Protein AF-A0A8S3S350-F1 (afdb_monomer_lite)

Sequence (158 aa):
MATNDGIGTQKEIDDFLSKVDEIENLVKTMKYGKGQDVSTAMQKADKMIDDISKKKAANELKDEDGLPQTKTGFNKTVINKNENVSSDITPGENHGKDPPVNQEAFMAILEADAKERAEQRKIREKEANILKEQGNEYFRQENYHLALTCYSKVYTLC

Organism: Mytilus edulis (NCBI:txid6550)

InterPro domains:
  IPR011990 Tetratricopeptide-like helical domain superfamily [G3DSA:1.25.40.10] (111-158)
  IPR011990 Tetratricopeptide-like helical domain superfamily [SSF48452] (123-155)
  IPR043195 Tetratricopeptide repeat protein 12 [PTHR46540] (9-153)

Structure (mmCIF, N/CA/C/O backbone):
data_AF-A0A8S3S350-F1
#
_entry.id   AF-A0A8S3S350-F1
#
loop_
_atom_site.group_PDB
_atom_site.id
_atom_site.type_symbol
_atom_site.label_atom_id
_atom_site.label_alt_id
_atom_site.label_comp_id
_atom_site.label_asym_id
_atom_site.label_entity_id
_atom_site.label_seq_id
_atom_site.pdbx_PDB_ins_code
_atom_site.Cartn_x
_atom_site.Cartn_y
_atom_site.Cartn_z
_atom_site.occupancy
_atom_site.B_iso_or_equiv
_atom_site.auth_seq_id
_atom_site.auth_comp_id
_atom_site.auth_asym_id
_atom_site.auth_atom_id
_atom_site.pdbx_PDB_model_num
ATOM 1 N N . MET A 1 1 ? -9.361 -34.142 7.607 1.00 37.47 1 MET A N 1
ATOM 2 C CA . MET A 1 1 ? -9.133 -33.577 8.954 1.00 37.47 1 MET A CA 1
ATOM 3 C C . MET A 1 1 ? -9.372 -32.085 8.837 1.00 37.47 1 MET A C 1
ATOM 5 O O . MET A 1 1 ? -8.613 -31.439 8.133 1.00 37.47 1 MET A O 1
ATOM 9 N N . ALA A 1 2 ? -10.491 -31.584 9.357 1.00 38.91 2 ALA A N 1
ATOM 10 C CA . ALA A 1 2 ? -10.878 -30.184 9.195 1.00 38.91 2 ALA A CA 1
ATOM 11 C C . ALA A 1 2 ? -10.109 -29.311 10.199 1.00 38.91 2 ALA A C 1
ATOM 13 O O . ALA A 1 2 ? -10.237 -29.520 11.404 1.00 38.91 2 ALA A O 1
ATOM 14 N N . THR A 1 3 ? -9.307 -28.369 9.705 1.00 47.22 3 THR A N 1
ATOM 15 C CA . THR A 1 3 ? -8.772 -27.256 10.494 1.00 47.22 3 THR A CA 1
ATOM 16 C C . THR A 1 3 ? -9.862 -26.193 10.575 1.00 47.22 3 THR A C 1
ATOM 18 O O . THR A 1 3 ? -10.320 -25.665 9.565 1.00 47.22 3 THR A O 1
ATOM 21 N N . ASN A 1 4 ? -10.365 -25.966 11.785 1.00 51.03 4 ASN A N 1
ATOM 22 C CA . ASN A 1 4 ? -11.415 -24.995 12.059 1.00 51.03 4 ASN A CA 1
ATOM 23 C C . ASN A 1 4 ? -10.755 -23.617 12.231 1.00 51.03 4 ASN A C 1
ATOM 25 O O . ASN A 1 4 ? -10.570 -23.132 13.344 1.00 51.03 4 ASN A O 1
ATOM 29 N N . ASP A 1 5 ? -10.316 -23.039 11.115 1.00 54.19 5 ASP A N 1
ATOM 30 C CA . ASP A 1 5 ? -9.701 -21.715 11.055 1.00 54.19 5 ASP A CA 1
ATOM 31 C C . ASP A 1 5 ? -10.789 -20.638 11.215 1.00 54.19 5 ASP A C 1
ATOM 33 O O . ASP A 1 5 ? -11.456 -20.266 10.251 1.00 54.19 5 ASP A O 1
ATOM 37 N N . GLY A 1 6 ? -10.997 -20.144 12.442 1.00 59.03 6 GLY A N 1
ATOM 38 C CA . GLY A 1 6 ? -11.715 -18.877 12.664 1.00 59.03 6 GLY A CA 1
ATOM 39 C C . GLY A 1 6 ? -12.712 -18.805 13.824 1.00 59.03 6 GLY A C 1
ATOM 40 O O . GLY A 1 6 ? -13.233 -17.723 14.081 1.00 59.03 6 GLY A O 1
ATOM 41 N N . ILE A 1 7 ? -12.979 -19.895 14.546 1.00 61.19 7 ILE A N 1
ATOM 42 C CA . ILE A 1 7 ? -13.833 -19.877 15.747 1.00 61.19 7 ILE A CA 1
ATOM 43 C C . ILE A 1 7 ? -12.938 -20.226 16.938 1.00 61.19 7 ILE A C 1
ATOM 45 O O . ILE A 1 7 ? -12.418 -21.339 17.000 1.00 61.19 7 ILE A O 1
ATOM 49 N N . GLY A 1 8 ? -12.715 -19.260 17.839 1.00 64.69 8 GLY A N 1
ATOM 50 C CA . GLY A 1 8 ? -11.954 -19.466 19.079 1.00 64.69 8 GLY A CA 1
ATOM 51 C C . GLY A 1 8 ? -12.481 -20.665 19.873 1.00 64.69 8 GLY A C 1
ATOM 52 O O . GLY A 1 8 ? -13.621 -21.096 19.681 1.00 64.69 8 GLY A O 1
ATOM 53 N N . THR A 1 9 ? -11.656 -21.250 20.742 1.00 85.75 9 THR A N 1
ATOM 54 C CA . THR A 1 9 ? -12.074 -22.444 21.498 1.00 85.75 9 THR A CA 1
ATOM 55 C C . THR A 1 9 ? -13.337 -22.148 22.325 1.00 85.75 9 THR A C 1
ATOM 57 O O . THR A 1 9 ? -13.545 -21.015 22.750 1.00 85.75 9 THR A O 1
ATOM 60 N N . GLN A 1 10 ? -14.199 -23.144 22.589 1.00 86.38 10 GLN A N 1
ATOM 61 C CA . GLN A 1 10 ? -15.439 -22.921 23.365 1.00 86.38 10 GLN A CA 1
ATOM 62 C C . GLN A 1 10 ? -15.161 -22.199 24.693 1.00 86.38 10 GLN A C 1
ATOM 64 O O . GLN A 1 10 ? -15.877 -21.282 25.073 1.00 86.38 10 GLN A O 1
ATOM 69 N N . LYS A 1 11 ? -14.049 -22.554 25.341 1.00 87.19 11 LYS A N 1
ATOM 70 C CA . LYS A 1 11 ? -13.576 -21.905 26.561 1.00 87.19 11 LYS A CA 1
ATOM 71 C C . LYS A 1 11 ? -13.223 -20.427 26.354 1.00 87.19 11 LYS A C 1
ATOM 73 O O . LYS A 1 11 ? -13.556 -19.609 27.199 1.00 87.19 11 LYS A O 1
ATOM 78 N N . GLU A 1 12 ? -12.561 -20.073 25.254 1.00 89.12 12 GLU A N 1
ATOM 79 C CA . GLU A 1 12 ? -12.258 -18.670 24.928 1.00 89.12 12 GLU A CA 1
ATOM 80 C C . GLU A 1 12 ? -13.527 -17.853 24.690 1.00 89.12 12 GLU A C 1
ATOM 82 O O . GLU A 1 12 ? -13.593 -16.692 25.095 1.00 89.12 12 GLU A O 1
ATOM 87 N N . ILE A 1 13 ? -14.530 -18.457 24.051 1.00 91.19 13 ILE A N 1
ATOM 88 C CA . ILE A 1 13 ? -15.832 -17.828 23.823 1.00 91.19 13 ILE A CA 1
ATOM 89 C C . ILE A 1 13 ? -16.545 -17.606 25.161 1.00 91.19 13 ILE A C 1
ATOM 91 O O . ILE A 1 13 ? -16.998 -16.494 25.425 1.00 91.19 13 ILE A O 1
ATOM 95 N N . ASP A 1 14 ? -16.588 -18.614 26.032 1.00 91.56 14 ASP A N 1
ATOM 96 C CA . ASP A 1 14 ? -17.219 -18.512 27.354 1.00 91.56 14 ASP A CA 1
ATOM 97 C C . ASP A 1 14 ? -16.509 -17.470 28.243 1.00 91.56 14 ASP A C 1
ATOM 99 O O . ASP A 1 14 ? -17.155 -16.648 28.904 1.00 91.56 14 ASP A O 1
ATOM 103 N N . ASP A 1 15 ? -15.172 -17.436 28.203 1.00 92.19 15 ASP A N 1
ATOM 104 C CA . ASP A 1 15 ? -14.349 -16.436 28.893 1.00 92.19 15 ASP A CA 1
ATOM 105 C C . ASP A 1 15 ? -14.582 -15.020 28.338 1.00 92.19 15 ASP A C 1
ATOM 107 O O . ASP A 1 15 ? -14.507 -14.035 29.079 1.00 92.19 15 ASP A O 1
ATOM 111 N N . PHE A 1 16 ? -14.824 -14.884 27.031 1.00 92.94 16 PHE A N 1
ATOM 112 C CA . PHE A 1 16 ? -15.156 -13.607 26.401 1.00 92.94 16 PHE A CA 1
ATOM 113 C C . PHE A 1 16 ? -16.547 -13.125 26.819 1.00 92.94 16 PHE A C 1
ATOM 115 O O . PHE A 1 16 ? -16.680 -11.987 27.269 1.00 92.94 16 PHE A O 1
ATOM 122 N N . LEU A 1 17 ? -17.562 -13.986 26.729 1.00 94.31 17 LEU A N 1
ATOM 123 C CA . LEU A 1 17 ? -18.938 -13.653 27.104 1.00 94.31 17 LEU A CA 1
ATOM 124 C C . LEU A 1 17 ? -19.037 -13.259 28.581 1.00 94.31 17 LEU A C 1
ATOM 126 O O . LEU A 1 17 ? -19.627 -12.230 28.900 1.00 94.31 17 LEU A O 1
ATOM 130 N N . SER A 1 18 ? -18.338 -13.976 29.465 1.00 94.38 18 SER A N 1
ATOM 131 C CA . SER A 1 18 ? -18.286 -13.636 30.894 1.00 94.38 18 SER A CA 1
ATOM 132 C C . SER A 1 18 ? -17.719 -12.228 31.150 1.00 94.38 18 SER A C 1
ATOM 134 O O . SER A 1 18 ? -18.192 -11.517 32.036 1.00 94.38 18 SER A O 1
ATOM 136 N N . LYS A 1 19 ? -16.728 -11.784 30.361 1.00 93.25 19 LYS A N 1
ATOM 137 C CA . LYS A 1 19 ? -16.174 -10.418 30.455 1.00 93.25 19 LYS A CA 1
ATOM 138 C C . LYS A 1 19 ? -17.146 -9.365 29.928 1.00 93.25 19 LYS A C 1
ATOM 140 O O . LYS A 1 19 ? -17.201 -8.267 30.478 1.00 93.25 19 LYS A O 1
ATOM 145 N N . VAL A 1 20 ? -17.891 -9.677 28.867 1.00 95.62 20 VAL A N 1
ATOM 146 C CA . VAL A 1 20 ? -18.921 -8.780 28.321 1.00 95.62 20 VAL A CA 1
ATOM 147 C C . VAL A 1 20 ? -20.017 -8.544 29.359 1.00 95.62 20 VAL A C 1
ATOM 149 O O . VAL A 1 20 ? -20.345 -7.388 29.629 1.00 95.62 20 VAL A O 1
ATOM 152 N N . ASP A 1 21 ? -20.500 -9.606 30.006 1.00 96.19 21 ASP A N 1
ATOM 153 C CA . ASP A 1 21 ? -21.502 -9.517 31.073 1.00 96.19 21 ASP A CA 1
ATOM 154 C C . ASP A 1 21 ? -20.984 -8.707 32.271 1.00 96.19 21 ASP A C 1
ATOM 156 O O . ASP A 1 21 ? -21.705 -7.899 32.865 1.00 96.19 21 ASP A O 1
ATOM 160 N N . GLU A 1 22 ? -19.706 -8.875 32.626 1.00 94.44 22 GLU A N 1
ATOM 161 C CA . GLU A 1 22 ? -19.073 -8.105 33.697 1.00 94.44 22 GLU A CA 1
ATOM 162 C C . GLU A 1 22 ? -19.037 -6.598 33.383 1.00 94.44 22 GLU A C 1
ATOM 164 O O . GLU A 1 22 ? -19.381 -5.783 34.246 1.00 94.44 22 GLU A O 1
ATOM 169 N N . ILE A 1 23 ? -18.679 -6.220 32.150 1.00 95.44 23 ILE A N 1
ATOM 170 C CA . ILE A 1 23 ? -18.671 -4.820 31.694 1.00 95.44 23 ILE A CA 1
ATOM 171 C C . ILE A 1 23 ? -20.094 -4.261 31.638 1.00 95.44 23 ILE A C 1
ATOM 173 O O . ILE A 1 23 ? -20.327 -3.130 32.067 1.00 95.44 23 ILE A O 1
ATOM 177 N N . GLU A 1 24 ? -21.062 -5.035 31.146 1.00 95.31 24 GLU A N 1
ATOM 178 C CA . GLU A 1 24 ? -22.455 -4.599 31.082 1.00 95.31 24 GLU A CA 1
ATOM 179 C C . GLU A 1 24 ? -22.996 -4.281 32.485 1.00 95.31 24 GLU A C 1
ATOM 181 O O . GLU A 1 24 ? -23.589 -3.220 32.708 1.00 95.31 24 GLU A O 1
ATOM 186 N N . ASN A 1 25 ? -22.737 -5.161 33.455 1.00 94.56 25 ASN A N 1
ATOM 187 C CA . ASN A 1 25 ? -23.121 -4.953 34.849 1.00 94.56 25 ASN A CA 1
ATOM 188 C C . ASN A 1 25 ? -22.426 -3.733 35.464 1.00 94.56 25 ASN A C 1
ATOM 190 O O . ASN A 1 25 ? -23.053 -2.974 36.210 1.00 94.56 25 ASN A O 1
ATOM 194 N N . LEU A 1 26 ? -21.159 -3.494 35.120 1.00 94.38 26 LEU A N 1
ATOM 195 C CA . LEU A 1 26 ? -20.418 -2.317 35.562 1.00 94.38 26 LEU A CA 1
ATOM 196 C C . LEU A 1 26 ? -21.045 -1.019 35.035 1.00 94.38 26 LEU A C 1
ATOM 198 O O . LEU A 1 26 ? -21.339 -0.112 35.814 1.00 94.38 26 LEU A O 1
ATOM 202 N N . VAL A 1 27 ? -21.338 -0.958 33.734 1.00 94.88 27 VAL A N 1
ATOM 203 C CA . VAL A 1 27 ? -21.960 0.209 33.087 1.00 94.88 27 VAL A CA 1
ATOM 204 C C . VAL A 1 27 ? -23.371 0.453 33.624 1.00 94.88 27 VAL A C 1
ATOM 206 O O . VAL A 1 27 ? -23.738 1.598 33.900 1.00 94.88 27 VAL A O 1
ATOM 209 N N . LYS A 1 28 ? -24.162 -0.606 33.840 1.00 95.00 28 LYS A N 1
ATOM 210 C CA . LYS A 1 28 ? -25.479 -0.501 34.489 1.00 95.00 28 LYS A CA 1
ATOM 211 C C . LYS A 1 28 ? -25.358 0.060 35.905 1.00 95.00 28 LYS A C 1
ATOM 213 O O . LYS A 1 28 ? -26.119 0.958 36.259 1.00 95.00 28 LYS A O 1
ATOM 218 N N . THR A 1 29 ? -24.387 -0.408 36.687 1.00 93.62 29 THR A N 1
ATOM 219 C CA . THR A 1 29 ? -24.151 0.073 38.058 1.00 93.62 29 THR A CA 1
ATOM 220 C C . THR A 1 29 ? -23.721 1.540 38.067 1.00 93.62 29 THR A C 1
ATOM 222 O O . THR A 1 29 ? -24.217 2.314 38.877 1.00 93.62 29 THR A O 1
ATOM 225 N N . MET A 1 30 ? -22.883 1.970 37.121 1.00 90.31 30 MET A N 1
ATOM 226 C CA . MET A 1 30 ? -22.498 3.381 36.982 1.00 90.31 30 MET A CA 1
ATOM 227 C C . MET A 1 30 ? -23.665 4.281 36.555 1.00 90.31 30 MET A C 1
ATOM 229 O O . MET A 1 30 ? -23.759 5.418 37.008 1.00 90.31 30 MET A O 1
ATOM 233 N N . LYS A 1 31 ? -24.557 3.788 35.688 1.00 93.25 31 LYS A N 1
ATOM 234 C CA . LYS A 1 31 ? -25.691 4.562 35.159 1.00 93.25 31 LYS A CA 1
ATOM 235 C C . LYS A 1 31 ? -26.877 4.643 36.124 1.00 93.25 31 LYS A C 1
ATOM 237 O O . LYS A 1 31 ? -27.548 5.670 36.169 1.00 93.25 31 LYS A O 1
ATOM 242 N N . TYR A 1 32 ? -27.167 3.558 36.840 1.00 92.69 32 TYR A N 1
ATOM 243 C CA . TYR A 1 32 ? -28.387 3.411 37.644 1.00 92.69 32 TYR A CA 1
ATOM 244 C C . TYR A 1 32 ? -28.131 3.248 39.151 1.00 92.69 32 TYR A C 1
ATOM 246 O O . TYR A 1 32 ? -29.079 3.325 39.935 1.00 92.69 32 TYR A O 1
ATOM 254 N N . GLY A 1 33 ? -26.884 3.013 39.568 1.00 86.56 33 GLY A N 1
ATOM 255 C CA . GLY A 1 33 ? -26.503 2.868 40.972 1.00 86.56 33 GLY A CA 1
ATOM 256 C C . GLY A 1 33 ? -26.569 4.183 41.748 1.00 86.56 33 GLY A C 1
ATOM 257 O O . GLY A 1 33 ? -26.727 5.266 41.182 1.00 86.56 33 GLY A O 1
ATOM 258 N N . LYS A 1 34 ? -26.450 4.101 43.078 1.00 87.38 34 LYS A N 1
ATOM 259 C CA . LYS A 1 34 ? -26.497 5.272 43.965 1.00 87.38 34 LYS A CA 1
ATOM 260 C C . LYS A 1 34 ? -25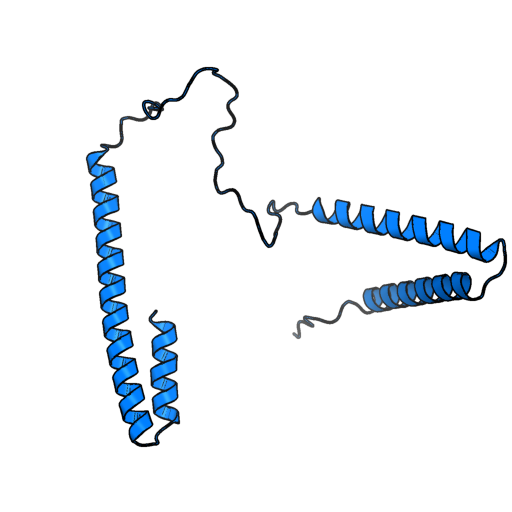.290 5.305 44.896 1.00 87.38 34 LYS A C 1
ATOM 262 O O . LYS A 1 34 ? -24.931 4.301 45.498 1.00 87.38 34 LYS A O 1
ATOM 267 N N . GLY A 1 35 ? -24.701 6.490 45.051 1.00 85.31 35 GLY A N 1
ATOM 268 C CA . GLY A 1 35 ? -23.670 6.760 46.054 1.00 85.31 35 GLY A CA 1
ATOM 269 C C . GLY A 1 35 ? -22.438 5.857 45.928 1.00 85.31 35 GLY A C 1
ATOM 270 O O . GLY A 1 35 ? -21.683 5.949 44.961 1.00 85.31 35 GLY A O 1
ATOM 271 N N . GLN A 1 36 ? -22.222 5.009 46.934 1.00 87.38 36 GLN A N 1
ATOM 272 C CA . GLN A 1 36 ? -21.008 4.206 47.097 1.00 87.38 36 GLN A CA 1
ATOM 273 C C . GLN A 1 36 ? -20.841 3.120 46.019 1.00 87.38 36 GLN A C 1
ATOM 275 O O . GLN A 1 36 ? -19.713 2.836 45.612 1.00 87.38 36 GLN A O 1
ATOM 280 N N . ASP A 1 37 ? -21.940 2.582 45.486 1.00 87.62 37 ASP A N 1
ATOM 281 C CA . ASP A 1 37 ? -21.905 1.558 44.431 1.00 87.62 37 ASP A CA 1
ATOM 282 C C . ASP A 1 37 ? -21.352 2.116 43.110 1.00 87.62 37 ASP A C 1
ATOM 284 O O . ASP A 1 37 ? -20.632 1.438 42.384 1.00 87.62 37 ASP A O 1
ATOM 288 N N . VAL A 1 38 ? -21.612 3.396 42.823 1.00 90.44 38 VAL A N 1
ATOM 289 C CA . VAL A 1 38 ? -21.081 4.076 41.629 1.00 90.44 38 VAL A CA 1
ATOM 290 C C . VAL A 1 38 ? -19.583 4.341 41.779 1.00 90.44 38 VAL A C 1
ATOM 292 O O . VAL A 1 38 ? -18.822 4.132 40.838 1.00 90.44 38 VAL A O 1
ATOM 295 N N . SER A 1 39 ? -19.145 4.758 42.971 1.00 90.62 39 SER A N 1
ATOM 296 C CA . SER A 1 39 ? -17.726 5.010 43.262 1.00 90.62 39 SER A CA 1
ATOM 297 C C . SER A 1 39 ? -16.893 3.727 43.184 1.00 90.62 39 SER A C 1
ATOM 299 O O . SER A 1 39 ? -15.830 3.699 42.565 1.00 90.62 39 SER A O 1
ATOM 301 N N . THR A 1 40 ? -17.405 2.628 43.740 1.00 91.38 40 THR A N 1
ATOM 302 C CA . THR A 1 40 ? -16.746 1.316 43.650 1.00 91.38 40 THR A CA 1
ATOM 303 C C . THR A 1 40 ? -16.735 0.776 42.218 1.00 91.38 40 THR A C 1
ATOM 305 O O . THR A 1 40 ? -15.716 0.234 41.787 1.00 91.38 40 THR A O 1
ATOM 308 N N . ALA A 1 41 ? -17.809 0.986 41.447 1.00 92.12 41 ALA A N 1
ATOM 309 C CA . ALA A 1 41 ? -17.845 0.662 40.022 1.00 92.12 41 ALA A CA 1
ATOM 310 C C . ALA A 1 41 ? -16.822 1.478 39.207 1.00 92.12 41 ALA A C 1
ATOM 312 O O . ALA A 1 41 ? -16.108 0.902 38.390 1.00 92.12 41 ALA A O 1
ATOM 313 N N . MET A 1 42 ? -16.674 2.782 39.470 1.00 92.44 42 MET A N 1
ATOM 314 C CA . MET A 1 42 ? -15.637 3.612 38.837 1.00 92.44 42 MET A CA 1
ATOM 315 C C . MET A 1 42 ? -14.229 3.090 39.134 1.00 92.44 42 MET A C 1
ATOM 317 O O . MET A 1 42 ? -13.464 2.832 38.212 1.00 92.44 42 MET A O 1
ATOM 321 N N . GLN A 1 43 ? -13.918 2.821 40.405 1.00 93.94 43 GLN A N 1
ATOM 322 C CA . GLN A 1 43 ? -12.609 2.276 40.783 1.00 93.94 43 GLN A CA 1
ATOM 323 C C . GLN A 1 43 ? -12.327 0.913 40.136 1.00 93.94 43 GLN A C 1
ATOM 325 O O . GLN A 1 43 ? -11.180 0.594 39.820 1.00 93.94 43 GLN A O 1
ATOM 330 N N . LYS A 1 44 ? -13.360 0.081 39.954 1.00 92.94 44 LYS A N 1
ATOM 331 C CA . LYS A 1 44 ? -13.230 -1.205 39.262 1.00 92.94 44 LYS A CA 1
ATOM 332 C C . LYS A 1 44 ? -12.989 -1.013 37.759 1.00 92.94 44 LYS A C 1
ATOM 334 O O . LYS A 1 44 ? -12.168 -1.736 37.200 1.00 92.94 44 LYS A O 1
ATOM 339 N N . ALA A 1 45 ? -13.643 -0.033 37.132 1.00 93.44 45 ALA A N 1
ATOM 340 C CA . ALA A 1 45 ? -13.423 0.318 35.730 1.00 93.44 45 ALA A CA 1
ATOM 341 C C . ALA A 1 45 ? -11.984 0.796 35.486 1.00 93.44 45 ALA A C 1
ATOM 343 O O . ALA A 1 45 ? -11.323 0.294 34.578 1.00 93.44 45 ALA A O 1
ATOM 344 N N . ASP A 1 46 ? -11.475 1.683 36.342 1.00 94.06 46 ASP A N 1
ATOM 345 C CA . ASP A 1 46 ? -10.108 2.206 36.233 1.00 94.06 46 ASP A CA 1
ATOM 346 C C . ASP A 1 46 ? -9.071 1.074 36.304 1.00 94.06 46 ASP A C 1
ATOM 348 O O . ASP A 1 46 ? -8.183 0.973 35.457 1.00 94.06 46 ASP A O 1
ATOM 352 N N . LYS A 1 47 ? -9.244 0.137 37.246 1.00 92.94 47 LYS A N 1
ATOM 353 C CA . LYS A 1 47 ? -8.382 -1.053 37.351 1.00 92.94 47 LYS A CA 1
ATOM 354 C C . LYS A 1 47 ? -8.424 -1.929 36.097 1.00 92.94 47 LYS A C 1
ATOM 356 O O . LYS A 1 47 ? -7.383 -2.413 35.661 1.00 92.94 47 LYS A O 1
ATOM 361 N N . MET A 1 48 ? -9.604 -2.132 35.506 1.00 91.88 48 MET A N 1
ATOM 362 C CA . MET A 1 48 ? -9.729 -2.908 34.267 1.00 91.88 48 MET A CA 1
ATOM 363 C C . MET A 1 48 ? -8.986 -2.251 33.100 1.00 91.88 48 MET A C 1
ATOM 365 O O . MET A 1 48 ? -8.329 -2.949 32.330 1.00 91.88 48 MET A O 1
ATOM 369 N N . ILE A 1 49 ? -9.054 -0.923 32.977 1.00 92.38 49 ILE A N 1
ATOM 370 C CA . ILE A 1 49 ? -8.342 -0.170 31.934 1.00 92.38 49 ILE A CA 1
ATOM 371 C C . ILE A 1 49 ? -6.824 -0.292 32.119 1.00 92.38 49 ILE A C 1
ATOM 373 O O . ILE A 1 49 ? -6.103 -0.541 31.146 1.00 92.38 49 ILE A O 1
ATOM 377 N N . ASP A 1 50 ? -6.341 -0.185 33.357 1.00 92.50 50 ASP A N 1
ATOM 378 C CA . ASP A 1 50 ? -4.924 -0.363 33.685 1.00 92.50 50 ASP A CA 1
ATOM 379 C C . ASP A 1 50 ? -4.429 -1.770 33.336 1.00 92.50 50 ASP A C 1
ATOM 381 O O . ASP A 1 50 ? -3.365 -1.933 32.732 1.00 92.50 50 ASP A O 1
ATOM 385 N N . ASP A 1 51 ? -5.202 -2.801 33.675 1.00 88.69 51 ASP A N 1
ATOM 386 C CA . ASP A 1 51 ? -4.842 -4.191 33.396 1.00 88.69 51 ASP A CA 1
ATOM 387 C C . ASP A 1 51 ? -4.843 -4.500 31.894 1.00 88.69 51 ASP A C 1
ATOM 389 O O . ASP A 1 51 ? -3.964 -5.221 31.414 1.00 88.69 51 ASP A O 1
ATOM 393 N N . ILE A 1 52 ? -5.787 -3.940 31.128 1.00 87.00 52 ILE A N 1
ATOM 394 C CA . ILE A 1 52 ? -5.804 -4.048 29.661 1.00 87.00 52 ILE A CA 1
ATOM 395 C C . ILE A 1 52 ? -4.573 -3.358 29.068 1.00 87.00 52 ILE A C 1
ATOM 397 O O . ILE A 1 52 ? -3.906 -3.932 28.206 1.00 87.00 52 ILE A O 1
ATOM 401 N N . SER A 1 53 ? -4.234 -2.165 29.558 1.00 84.94 53 SER A N 1
ATOM 402 C CA . SER A 1 53 ? -3.070 -1.403 29.093 1.00 84.94 53 SER A CA 1
ATOM 403 C C . SER A 1 53 ? -1.760 -2.150 29.367 1.00 84.94 53 SER A C 1
ATOM 405 O O . SER A 1 53 ? -0.921 -2.275 28.475 1.00 84.94 53 SER A O 1
ATOM 407 N N . LYS A 1 54 ? -1.615 -2.744 30.560 1.00 85.94 54 LYS A N 1
ATOM 408 C CA . LYS A 1 54 ? -0.461 -3.585 30.923 1.00 85.94 54 LYS A CA 1
ATOM 409 C C . LYS A 1 54 ? -0.392 -4.867 30.097 1.00 85.94 54 LYS A C 1
ATOM 411 O O . LYS A 1 54 ? 0.689 -5.234 29.647 1.00 85.94 54 LYS A O 1
ATOM 416 N N . LYS A 1 55 ? -1.522 -5.547 29.867 1.00 79.81 55 LYS A N 1
ATOM 417 C CA . LYS A 1 55 ? -1.574 -6.754 29.023 1.00 79.81 55 LYS A CA 1
ATOM 418 C C . LYS A 1 55 ? -1.227 -6.446 27.572 1.00 79.81 55 LYS A C 1
ATOM 420 O O . LYS A 1 55 ? -0.498 -7.223 26.971 1.00 79.81 55 LYS A O 1
ATOM 425 N N . LYS A 1 56 ? -1.692 -5.317 27.031 1.00 75.88 56 LYS A N 1
ATOM 426 C CA . LYS A 1 56 ? -1.339 -4.861 25.682 1.00 75.88 56 LYS A CA 1
ATOM 427 C C . LYS A 1 56 ? 0.167 -4.609 25.564 1.00 75.88 56 LYS A C 1
ATOM 429 O O . LYS A 1 56 ? 0.795 -5.189 24.688 1.00 75.88 56 LYS A O 1
ATOM 434 N N . ALA A 1 57 ? 0.749 -3.861 26.503 1.00 71.94 57 ALA A N 1
ATOM 435 C CA . ALA A 1 57 ? 2.191 -3.618 26.540 1.00 71.94 57 ALA A CA 1
ATOM 436 C C . ALA A 1 57 ? 3.008 -4.917 26.696 1.00 71.94 57 ALA A C 1
ATOM 438 O O . ALA A 1 57 ? 4.037 -5.085 26.056 1.00 71.94 57 ALA A O 1
ATOM 439 N N . ALA 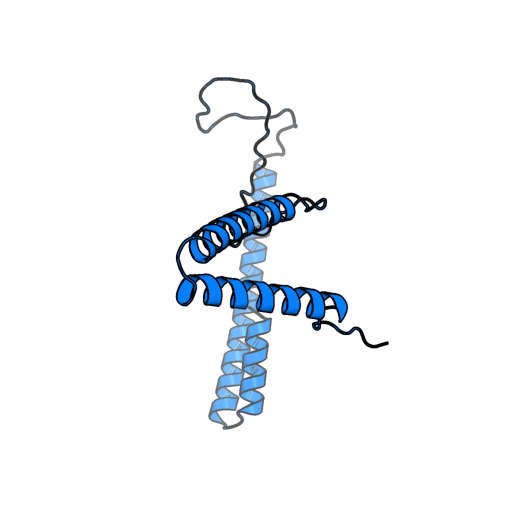A 1 58 ? 2.539 -5.869 27.511 1.00 64.56 58 ALA A N 1
ATOM 440 C CA . ALA A 1 58 ? 3.203 -7.160 27.693 1.00 64.56 58 ALA A CA 1
ATOM 441 C C . ALA A 1 58 ? 3.092 -8.084 26.467 1.00 64.56 58 ALA A C 1
ATOM 443 O O . ALA A 1 58 ? 4.001 -8.874 26.231 1.00 64.56 58 ALA A O 1
ATOM 444 N N . ASN A 1 59 ? 2.005 -7.996 25.694 1.00 57.09 59 ASN A N 1
ATOM 445 C CA . ASN A 1 59 ? 1.852 -8.744 24.442 1.00 57.09 59 ASN A CA 1
ATOM 446 C C . ASN A 1 59 ? 2.697 -8.137 23.312 1.00 57.09 59 ASN A C 1
ATOM 448 O O . ASN A 1 59 ? 3.219 -8.875 22.492 1.00 57.09 59 ASN A O 1
ATOM 452 N N . GLU A 1 60 ? 2.897 -6.816 23.309 1.00 54.38 60 GLU A N 1
ATOM 453 C CA . GLU A 1 60 ? 3.830 -6.125 22.402 1.00 54.38 60 GLU A CA 1
ATOM 454 C C . GLU A 1 60 ? 5.311 -6.477 22.678 1.00 54.38 60 GLU A C 1
ATOM 456 O O . GLU A 1 60 ? 6.167 -6.242 21.831 1.00 54.38 60 GLU A O 1
ATOM 461 N N . LEU A 1 61 ? 5.621 -7.055 23.847 1.00 48.72 61 LEU A N 1
ATOM 462 C CA . LEU A 1 61 ? 6.971 -7.455 24.276 1.00 48.72 61 LEU A CA 1
ATOM 463 C C . LEU A 1 61 ? 7.254 -8.961 24.127 1.00 48.72 61 LEU A C 1
ATOM 465 O O . LEU A 1 61 ? 8.376 -9.388 24.392 1.00 48.72 61 LEU A O 1
ATOM 469 N N . LYS A 1 62 ? 6.263 -9.776 23.743 1.00 46.69 62 LYS A N 1
ATOM 470 C CA . LYS A 1 62 ? 6.392 -11.237 23.620 1.00 46.69 62 LYS A CA 1
ATOM 471 C C . LYS A 1 62 ? 6.298 -11.704 22.167 1.00 46.69 62 LYS A C 1
ATOM 473 O O . LYS A 1 62 ? 5.502 -12.579 21.860 1.00 46.69 62 LYS A O 1
ATOM 478 N N . ASP A 1 63 ? 7.167 -11.169 21.319 1.00 42.53 63 ASP A N 1
ATOM 479 C CA . ASP A 1 63 ? 7.574 -11.833 20.080 1.00 42.53 63 ASP A CA 1
ATOM 480 C C . ASP A 1 63 ? 9.049 -12.243 20.226 1.00 42.53 63 ASP A C 1
ATOM 482 O O . ASP A 1 63 ? 9.965 -11.530 19.815 1.00 42.53 63 ASP A O 1
ATOM 486 N N . GLU A 1 64 ? 9.279 -13.427 20.804 1.00 48.38 64 GLU A N 1
ATOM 487 C CA . GLU A 1 64 ? 10.545 -14.189 20.736 1.00 48.38 64 GLU A CA 1
ATOM 488 C C . GLU A 1 64 ? 10.764 -14.771 19.319 1.00 48.38 64 GLU A C 1
ATOM 490 O O . GLU A 1 64 ? 11.185 -15.905 19.158 1.00 48.38 64 GLU A O 1
ATOM 495 N N . ASP A 1 65 ? 10.445 -13.978 18.293 1.00 46.12 65 ASP A N 1
ATOM 496 C CA . ASP A 1 65 ? 10.840 -14.134 16.885 1.00 46.12 65 ASP A CA 1
ATOM 497 C C . ASP A 1 65 ? 11.052 -12.750 16.217 1.00 46.12 65 ASP A C 1
ATOM 499 O O . ASP A 1 65 ? 11.069 -12.598 14.996 1.00 46.12 65 ASP A O 1
ATOM 503 N N . GLY A 1 66 ? 11.269 -11.703 17.025 1.00 48.72 66 GLY A N 1
ATOM 504 C CA . GLY A 1 66 ? 12.141 -10.588 16.656 1.00 48.72 66 GLY A CA 1
ATOM 505 C C . GLY A 1 66 ? 11.696 -9.622 15.551 1.00 48.72 66 GLY A C 1
ATOM 506 O O . GLY A 1 66 ? 12.567 -8.938 15.012 1.00 48.72 66 GLY A O 1
ATOM 507 N N . LEU A 1 67 ? 10.407 -9.483 15.210 1.00 41.78 67 LEU A N 1
ATOM 508 C CA . LEU A 1 67 ? 9.937 -8.352 14.388 1.00 41.78 67 LEU A CA 1
ATOM 509 C C . LEU A 1 67 ? 8.573 -7.795 14.838 1.00 41.78 67 LEU A C 1
ATOM 511 O O . LEU A 1 67 ? 7.574 -8.499 14.723 1.00 41.78 67 LEU A O 1
ATOM 515 N N . PRO A 1 68 ? 8.472 -6.500 15.207 1.00 45.09 68 PRO A N 1
ATOM 516 C CA . PRO A 1 68 ? 7.178 -5.848 15.368 1.00 45.09 68 PRO A CA 1
ATOM 517 C C . PRO A 1 68 ? 6.572 -5.500 14.000 1.00 45.09 68 PRO A C 1
ATOM 519 O O . PRO A 1 68 ? 7.161 -4.760 13.207 1.00 45.09 68 PRO A O 1
ATOM 522 N N . GLN A 1 69 ? 5.356 -5.978 13.725 1.00 55.00 69 GLN A N 1
ATOM 523 C CA . GLN A 1 69 ? 4.559 -5.468 12.609 1.00 55.00 69 GLN A CA 1
ATOM 524 C C . GLN A 1 69 ? 3.892 -4.144 12.993 1.00 55.00 69 GLN A C 1
ATOM 526 O O . GLN A 1 69 ? 2.931 -4.113 13.760 1.00 55.00 69 GLN A O 1
ATOM 531 N N . THR A 1 70 ? 4.347 -3.038 12.402 1.00 47.97 70 THR A N 1
ATOM 532 C CA . THR A 1 70 ? 3.607 -1.769 12.414 1.00 47.97 70 THR A CA 1
ATOM 533 C C . THR A 1 70 ? 3.340 -1.286 10.991 1.00 47.97 70 THR A C 1
ATOM 535 O O . THR A 1 70 ? 4.112 -1.519 10.062 1.00 47.97 70 THR A O 1
ATOM 538 N N . LYS A 1 71 ? 2.203 -0.605 10.809 1.00 56.81 71 LYS A N 1
ATOM 539 C CA . LYS A 1 71 ? 1.728 -0.106 9.506 1.00 56.81 71 LYS A CA 1
ATOM 540 C C . LYS A 1 71 ? 2.537 1.081 8.952 1.00 56.81 71 LYS A C 1
ATOM 542 O O . LYS A 1 71 ? 2.329 1.442 7.802 1.00 56.81 71 LYS A O 1
ATOM 547 N N . THR A 1 72 ? 3.476 1.634 9.723 1.00 50.66 72 THR A N 1
ATOM 548 C CA . THR A 1 72 ? 4.464 2.626 9.277 1.00 50.66 72 THR A CA 1
ATOM 549 C C . THR A 1 72 ? 5.722 2.489 10.134 1.00 50.66 72 THR A C 1
ATOM 551 O O . THR A 1 72 ? 5.670 2.760 11.330 1.00 50.66 72 THR A O 1
ATOM 554 N N . GLY A 1 73 ? 6.854 2.148 9.508 1.00 46.09 73 GLY A N 1
ATOM 555 C CA . GLY A 1 73 ? 8.190 2.417 10.051 1.00 46.09 73 GLY A CA 1
ATOM 556 C C . GLY A 1 73 ? 9.088 1.197 10.248 1.00 46.09 73 GLY A C 1
ATOM 557 O O . GLY A 1 73 ? 9.291 0.759 11.374 1.00 46.09 73 GLY A O 1
ATOM 558 N N . PHE A 1 74 ? 9.723 0.724 9.172 1.00 53.31 74 PHE A N 1
ATOM 559 C CA . PHE A 1 74 ? 10.967 -0.043 9.275 1.00 53.31 74 PHE A CA 1
ATOM 560 C C . PHE A 1 74 ? 12.127 0.864 8.853 1.00 53.31 74 PHE A C 1
ATOM 562 O O . PHE A 1 74 ? 12.180 1.296 7.701 1.00 53.31 74 PHE A O 1
ATOM 569 N N . ASN A 1 75 ? 13.065 1.152 9.757 1.00 56.75 75 ASN A N 1
ATOM 570 C CA . ASN A 1 75 ? 14.336 1.763 9.368 1.00 56.75 75 ASN A CA 1
ATOM 571 C C . ASN A 1 75 ? 15.274 0.653 8.878 1.00 56.75 75 ASN A C 1
ATOM 573 O O . ASN A 1 75 ? 15.726 -0.175 9.662 1.00 56.75 75 ASN A O 1
ATOM 577 N N . LYS A 1 76 ? 15.557 0.633 7.568 1.00 59.78 76 LYS A N 1
ATOM 578 C CA . LYS A 1 76 ? 16.393 -0.376 6.883 1.00 59.78 76 LYS A CA 1
ATOM 579 C C . LYS A 1 76 ? 17.902 -0.244 7.118 1.00 59.78 76 LYS A C 1
ATOM 581 O O . LYS A 1 76 ? 18.685 -0.799 6.353 1.00 59.78 76 LYS A O 1
ATOM 586 N N . THR A 1 77 ? 18.340 0.471 8.140 1.00 55.62 77 THR A N 1
ATOM 587 C CA . THR A 1 77 ? 19.761 0.757 8.328 1.00 55.62 77 THR A CA 1
ATOM 588 C C . THR A 1 77 ? 20.212 0.379 9.727 1.00 55.62 77 THR A C 1
ATOM 590 O O . THR A 1 77 ? 20.044 1.120 10.691 1.00 55.62 77 THR A O 1
ATOM 593 N N . VAL A 1 78 ? 20.861 -0.782 9.819 1.00 58.03 78 VAL A N 1
ATOM 594 C CA . VAL A 1 78 ? 21.838 -1.047 10.875 1.00 58.03 78 VAL A CA 1
ATOM 595 C C . VAL A 1 78 ? 23.109 -0.302 10.465 1.00 58.03 78 VAL A C 1
ATOM 597 O O . VAL A 1 78 ? 23.984 -0.859 9.810 1.00 58.03 78 VAL A O 1
ATOM 600 N N . ILE A 1 79 ? 23.178 0.998 10.762 1.00 58.22 79 ILE A N 1
ATOM 601 C CA . ILE A 1 79 ? 24.459 1.716 10.731 1.00 58.22 79 ILE A CA 1
ATOM 602 C C . ILE A 1 79 ? 25.226 1.221 11.954 1.00 58.22 79 ILE A C 1
ATOM 604 O O . ILE A 1 79 ? 24.684 1.248 13.061 1.00 58.22 79 ILE A O 1
ATOM 608 N N . ASN A 1 80 ? 26.429 0.691 11.736 1.00 56.53 80 ASN A N 1
ATOM 609 C CA . ASN A 1 80 ? 27.275 0.089 12.765 1.00 56.53 80 ASN A CA 1
ATOM 610 C C . ASN A 1 80 ? 27.245 0.894 14.077 1.00 56.53 80 ASN A C 1
ATOM 612 O O . ASN A 1 80 ? 27.659 2.049 14.123 1.00 56.53 80 ASN A O 1
ATOM 616 N N . LYS A 1 81 ? 26.751 0.267 15.152 1.00 58.41 81 LYS A N 1
ATOM 617 C CA . LYS A 1 81 ? 26.794 0.797 16.522 1.00 58.41 81 LYS A CA 1
ATOM 618 C C . LYS A 1 81 ? 28.178 0.559 17.126 1.00 58.41 81 LYS A C 1
ATOM 620 O O . LYS A 1 81 ? 28.326 -0.221 18.061 1.00 58.41 81 LYS A O 1
ATOM 625 N N . ASN A 1 82 ? 29.210 1.183 16.577 1.00 49.94 82 ASN A N 1
ATOM 626 C CA . ASN A 1 82 ? 30.467 1.345 17.294 1.00 49.94 82 ASN A CA 1
ATOM 627 C C . ASN A 1 82 ? 30.643 2.821 17.645 1.00 49.94 82 ASN A C 1
ATOM 629 O O . ASN A 1 82 ? 30.981 3.668 16.827 1.00 49.94 82 ASN A O 1
ATOM 633 N N . GLU A 1 83 ? 30.364 3.106 18.911 1.00 54.25 83 GLU A N 1
ATOM 634 C CA . GLU A 1 83 ? 30.552 4.390 19.571 1.00 54.25 83 GLU A CA 1
ATOM 635 C C . GLU A 1 83 ? 32.053 4.657 19.767 1.00 54.25 83 GLU A C 1
ATOM 637 O O . GLU A 1 83 ? 32.630 4.384 20.815 1.00 54.25 83 GLU A O 1
ATOM 642 N N . ASN A 1 84 ? 32.710 5.111 18.703 1.00 49.34 84 ASN A N 1
ATOM 643 C CA . ASN A 1 84 ? 33.983 5.837 18.686 1.00 49.34 84 ASN A CA 1
ATOM 644 C C . ASN A 1 84 ? 34.233 6.127 17.200 1.00 49.34 84 ASN A C 1
ATOM 646 O O . ASN A 1 84 ? 34.403 5.192 16.430 1.00 49.34 84 ASN A O 1
ATOM 650 N N . VAL A 1 85 ? 34.198 7.352 16.692 1.00 42.31 85 VAL A N 1
ATOM 651 C CA . VAL A 1 85 ? 35.034 8.476 17.102 1.00 42.31 85 VAL A CA 1
ATOM 652 C C . VAL A 1 85 ? 34.318 9.767 16.697 1.00 42.31 85 VAL A C 1
ATOM 654 O O . VAL A 1 85 ? 33.789 9.882 15.593 1.00 42.31 85 VAL A O 1
ATOM 657 N N . SER A 1 86 ? 34.308 10.743 17.597 1.00 47.94 86 SER A N 1
ATOM 658 C CA . SER A 1 86 ? 33.962 12.130 17.305 1.00 47.94 86 SER A CA 1
ATOM 659 C C . SER A 1 86 ? 34.841 12.693 16.189 1.00 47.94 86 SER A C 1
ATOM 661 O O . SER A 1 86 ? 36.039 12.821 16.404 1.00 47.94 86 SER A O 1
ATOM 663 N N . SER A 1 87 ? 34.244 13.087 15.065 1.00 42.25 87 SER A N 1
ATOM 664 C CA . SER A 1 87 ? 34.572 14.295 14.284 1.00 42.25 87 SER A CA 1
ATOM 665 C C . SER A 1 87 ? 33.931 14.192 12.902 1.00 42.25 87 SER A C 1
ATOM 667 O O . SER A 1 87 ? 34.111 13.176 12.242 1.00 42.25 87 SER A O 1
ATOM 669 N N . ASP A 1 88 ? 33.189 15.233 12.513 1.00 47.72 88 ASP A N 1
ATOM 670 C CA . ASP A 1 88 ? 32.867 15.642 11.137 1.00 47.72 88 ASP A CA 1
ATOM 671 C C . ASP A 1 88 ? 33.079 14.594 10.033 1.00 47.72 88 ASP A C 1
ATOM 673 O O . ASP A 1 88 ? 34.199 14.357 9.587 1.00 47.72 88 ASP A O 1
ATOM 677 N N . ILE A 1 89 ? 31.983 14.034 9.513 1.00 42.00 89 ILE A N 1
ATOM 678 C CA . ILE A 1 89 ? 32.009 13.302 8.244 1.00 42.00 89 ILE A CA 1
ATOM 679 C C . ILE A 1 89 ? 31.317 14.174 7.201 1.00 42.00 89 ILE A C 1
ATOM 681 O O . ILE A 1 89 ? 30.114 14.100 6.949 1.00 42.00 89 ILE A O 1
ATOM 685 N N . THR A 1 90 ? 32.135 15.037 6.608 1.00 43.59 90 THR A N 1
ATOM 686 C CA . THR A 1 90 ? 32.015 15.487 5.221 1.00 43.59 90 THR A CA 1
ATOM 687 C C . THR A 1 90 ? 31.818 14.289 4.276 1.00 43.59 90 THR A C 1
ATOM 689 O O . THR A 1 90 ? 32.333 13.209 4.564 1.00 43.59 90 THR A O 1
ATOM 692 N N . PRO A 1 91 ? 31.122 14.429 3.130 1.00 40.47 91 PRO A N 1
ATOM 693 C CA . PRO A 1 91 ? 30.963 13.338 2.171 1.00 40.47 91 PRO A CA 1
ATOM 694 C C . PRO A 1 91 ? 32.309 13.016 1.505 1.00 40.47 91 PRO A C 1
ATOM 696 O O . PRO A 1 91 ? 32.698 13.632 0.518 1.00 40.47 91 PRO A O 1
ATOM 699 N N . GLY A 1 92 ? 33.036 12.064 2.072 1.00 46.22 92 GLY A N 1
ATOM 700 C CA . GLY A 1 92 ? 34.316 11.592 1.567 1.00 46.22 92 GLY A CA 1
ATOM 701 C C . GLY A 1 92 ? 35.011 10.770 2.643 1.00 46.22 92 GLY A C 1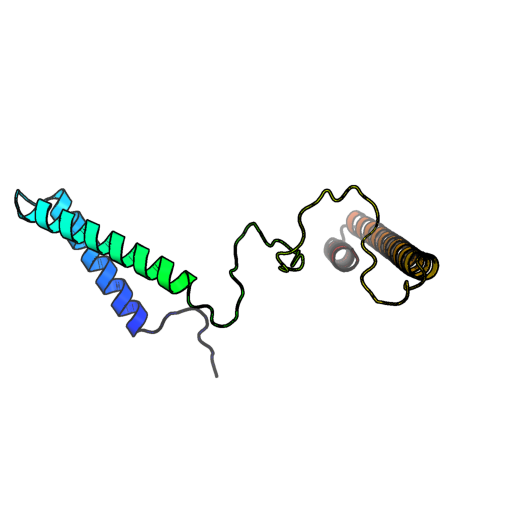
ATOM 702 O O . GLY A 1 92 ? 35.045 11.180 3.792 1.00 46.22 92 GLY A O 1
ATOM 703 N N . GLU A 1 93 ? 35.550 9.617 2.259 1.00 47.25 93 GLU A N 1
ATOM 704 C CA . GLU A 1 93 ? 36.506 8.835 3.057 1.00 47.25 93 GLU A CA 1
ATOM 705 C C . GLU A 1 93 ? 35.929 8.054 4.252 1.00 47.25 93 GLU A C 1
ATOM 707 O O . GLU A 1 93 ? 36.088 8.406 5.411 1.00 47.25 93 GLU A O 1
ATOM 712 N N . ASN A 1 94 ? 35.348 6.883 3.972 1.00 41.31 94 ASN A N 1
ATOM 713 C CA . ASN A 1 94 ? 35.370 5.764 4.920 1.00 41.31 94 ASN A CA 1
ATOM 714 C C . ASN A 1 94 ? 35.668 4.460 4.165 1.00 41.31 94 ASN A C 1
ATOM 716 O O . ASN A 1 94 ? 34.783 3.655 3.881 1.00 41.31 94 ASN A O 1
ATOM 720 N N . HIS A 1 95 ? 36.944 4.264 3.822 1.00 43.31 95 HIS A N 1
ATOM 721 C CA . HIS A 1 95 ? 37.481 2.955 3.458 1.00 43.31 95 HIS A CA 1
ATOM 722 C C . HIS A 1 95 ? 37.698 2.136 4.738 1.00 43.31 95 HIS A C 1
ATOM 724 O O . HIS A 1 95 ? 38.725 2.248 5.408 1.00 43.31 95 HIS A O 1
ATOM 730 N N . GLY A 1 96 ? 36.715 1.298 5.080 1.00 44.72 96 GLY A N 1
ATOM 731 C CA . GLY A 1 96 ? 36.957 0.120 5.911 1.00 44.72 96 GLY A CA 1
ATOM 732 C C . GLY A 1 96 ? 37.938 -0.816 5.198 1.00 44.72 96 GLY A C 1
ATOM 733 O O . GLY A 1 96 ? 37.961 -0.860 3.972 1.00 44.72 96 GLY A O 1
ATOM 734 N N . LYS A 1 97 ? 38.782 -1.507 5.970 1.00 47.91 97 LYS A N 1
ATOM 735 C CA . LYS A 1 97 ? 39.898 -2.371 5.538 1.00 47.91 97 LYS A CA 1
ATOM 736 C C . LYS A 1 97 ? 39.475 -3.630 4.756 1.00 47.91 97 LYS A C 1
ATOM 738 O O . LYS A 1 97 ? 39.836 -4.736 5.139 1.00 47.91 97 LYS A O 1
ATOM 743 N N . ASP A 1 98 ? 38.799 -3.450 3.638 1.00 50.66 98 ASP A N 1
ATOM 744 C CA . ASP A 1 98 ? 38.736 -4.419 2.553 1.00 50.66 98 ASP A CA 1
ATOM 745 C C . ASP A 1 98 ? 39.478 -3.805 1.357 1.00 50.66 98 ASP A C 1
ATOM 747 O O . ASP A 1 98 ? 39.436 -2.579 1.188 1.00 50.66 98 ASP A O 1
ATOM 751 N N . PRO A 1 99 ? 40.212 -4.593 0.541 1.00 52.19 99 PRO A N 1
ATOM 752 C CA . PRO A 1 99 ? 40.777 -4.064 -0.698 1.00 52.19 99 PRO A CA 1
ATOM 753 C C . PRO A 1 99 ? 39.644 -3.365 -1.455 1.00 52.19 99 PRO A C 1
ATOM 755 O O . PRO A 1 99 ? 38.545 -3.926 -1.485 1.00 52.19 99 PRO A O 1
ATOM 758 N N . PRO A 1 100 ? 39.858 -2.155 -2.012 1.00 54.69 100 PRO A N 1
ATOM 759 C CA . PRO A 1 100 ? 38.801 -1.437 -2.699 1.00 54.69 100 PRO A CA 1
ATOM 760 C C . PRO A 1 100 ? 38.276 -2.371 -3.780 1.00 54.69 100 PRO A C 1
ATOM 762 O O . PRO A 1 100 ? 38.964 -2.636 -4.766 1.00 54.69 100 PRO A O 1
ATOM 765 N N . VAL A 1 101 ? 37.089 -2.943 -3.562 1.00 61.03 101 VAL A N 1
ATOM 766 C CA . VAL A 1 101 ? 36.368 -3.643 -4.615 1.00 61.03 101 VAL A CA 1
ATOM 767 C C . VAL A 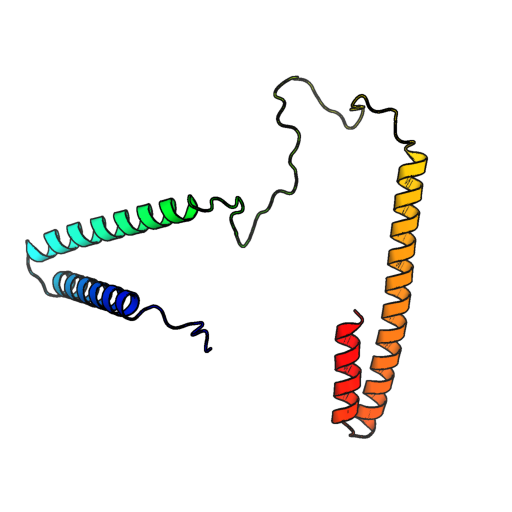1 101 ? 36.292 -2.604 -5.717 1.00 61.03 101 VAL A C 1
ATOM 769 O O . VAL A 1 101 ? 35.751 -1.527 -5.468 1.00 61.03 101 VAL A O 1
ATOM 772 N N . ASN A 1 102 ? 36.978 -2.857 -6.838 1.00 79.94 102 ASN A N 1
ATOM 773 C CA . ASN A 1 102 ? 37.256 -1.834 -7.840 1.00 79.94 102 ASN A CA 1
ATOM 774 C C . ASN A 1 102 ? 35.957 -1.063 -8.114 1.00 79.94 102 ASN A C 1
ATOM 776 O O . ASN A 1 102 ? 34.973 -1.658 -8.555 1.00 79.94 102 ASN A O 1
ATOM 780 N N . GLN A 1 103 ? 35.935 0.230 -7.778 1.00 82.75 103 GLN A N 1
ATOM 781 C CA . GLN A 1 103 ? 34.731 1.055 -7.851 1.00 82.75 103 GLN A CA 1
ATOM 782 C C . GLN A 1 103 ? 34.126 0.995 -9.258 1.00 82.75 103 GLN A C 1
ATOM 784 O O . GLN A 1 103 ? 32.909 0.936 -9.411 1.00 82.75 103 GLN A O 1
ATOM 789 N N . GLU A 1 104 ? 34.981 0.923 -10.278 1.00 84.56 104 GLU A N 1
ATOM 790 C CA . GLU A 1 104 ? 34.586 0.752 -11.673 1.00 84.56 104 GLU A CA 1
ATOM 791 C C . GLU A 1 104 ? 33.864 -0.578 -11.907 1.00 84.56 104 GLU A C 1
ATOM 793 O O . GLU A 1 104 ? 32.842 -0.607 -12.586 1.00 84.56 104 GLU A O 1
ATOM 798 N N . ALA A 1 105 ? 34.336 -1.671 -11.302 1.00 85.69 105 ALA A N 1
ATOM 799 C CA . ALA A 1 105 ? 33.693 -2.979 -11.410 1.00 85.69 105 ALA A CA 1
ATOM 800 C C . ALA A 1 105 ? 32.310 -2.987 -10.741 1.00 85.69 105 ALA A C 1
ATOM 802 O O . ALA A 1 105 ? 31.362 -3.543 -11.294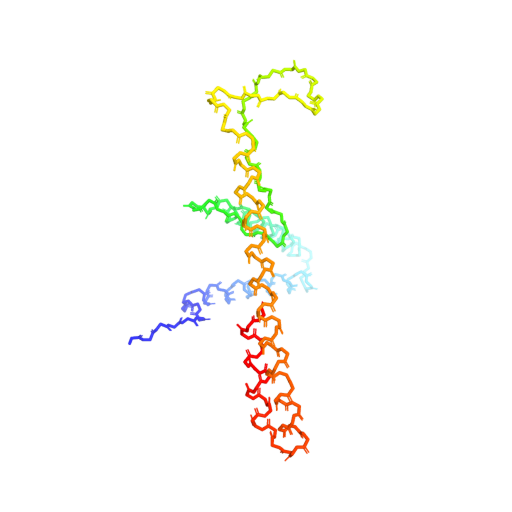 1.00 85.69 105 ALA A O 1
ATOM 803 N N . PHE A 1 106 ? 32.167 -2.332 -9.586 1.00 85.69 106 PHE A N 1
ATOM 804 C CA . PHE A 1 106 ? 30.871 -2.188 -8.920 1.00 85.69 106 PHE A CA 1
ATOM 805 C C . PHE A 1 106 ? 29.889 -1.351 -9.751 1.00 85.69 106 PHE A C 1
ATOM 807 O O . PHE A 1 106 ? 28.746 -1.763 -9.954 1.00 85.69 106 PHE A O 1
ATOM 814 N N . MET A 1 107 ? 30.340 -0.208 -10.280 1.00 89.62 107 MET A N 1
ATOM 815 C CA . MET A 1 107 ? 29.523 0.632 -11.160 1.00 89.62 107 MET A CA 1
ATOM 816 C C . MET A 1 107 ? 29.110 -0.115 -12.431 1.00 89.62 107 MET A C 1
ATOM 818 O O . MET A 1 107 ? 27.946 -0.047 -12.810 1.00 89.62 107 MET A O 1
ATOM 822 N N . ALA A 1 108 ? 30.017 -0.882 -13.040 1.00 91.06 108 ALA A N 1
ATOM 823 C CA . ALA A 1 108 ? 29.721 -1.675 -14.230 1.00 91.06 108 ALA A CA 1
ATOM 824 C C . ALA A 1 108 ? 28.664 -2.762 -13.966 1.00 91.06 108 ALA A C 1
ATOM 826 O O . ALA A 1 108 ? 27.767 -2.959 -14.785 1.00 91.06 108 ALA A O 1
ATOM 827 N N . ILE A 1 109 ? 28.726 -3.442 -12.815 1.00 89.38 109 ILE A N 1
ATOM 828 C CA . ILE A 1 109 ? 27.710 -4.431 -12.417 1.00 89.38 109 ILE A CA 1
ATOM 829 C C . ILE A 1 109 ? 26.349 -3.755 -12.209 1.00 89.38 109 ILE A C 1
ATOM 831 O O . ILE A 1 109 ? 25.335 -4.256 -12.694 1.00 89.38 109 ILE A O 1
ATOM 835 N N . LEU A 1 110 ? 26.320 -2.607 -11.525 1.00 91.69 110 LEU A N 1
ATOM 836 C CA . LEU A 1 110 ? 25.086 -1.846 -11.320 1.00 91.69 110 LEU A CA 1
ATOM 837 C C . LEU A 1 110 ? 24.484 -1.348 -12.635 1.00 91.69 110 LEU A C 1
ATOM 839 O O . LEU A 1 110 ? 23.271 -1.422 -12.821 1.00 91.69 110 LEU A O 1
ATOM 843 N N . GLU A 1 111 ? 25.313 -0.842 -13.545 1.00 93.62 111 GLU A N 1
ATOM 844 C CA . GLU A 1 111 ? 24.866 -0.373 -14.854 1.00 93.62 111 GLU A CA 1
ATOM 845 C C . GLU A 1 111 ? 24.283 -1.523 -15.684 1.00 93.62 111 GLU A C 1
ATOM 847 O O . GLU A 1 111 ? 23.213 -1.374 -16.281 1.00 93.62 111 GLU A O 1
ATOM 852 N N . ALA A 1 112 ? 24.936 -2.689 -15.669 1.00 93.56 112 ALA A N 1
ATOM 853 C CA . ALA A 1 112 ? 24.451 -3.884 -16.351 1.00 93.56 112 ALA A CA 1
ATOM 854 C C . ALA A 1 112 ? 23.076 -4.330 -15.822 1.00 93.56 112 ALA A C 1
ATOM 856 O O . ALA A 1 112 ? 22.151 -4.523 -16.610 1.00 93.56 112 ALA A O 1
ATOM 857 N N . ASP A 1 113 ? 22.910 -4.417 -14.501 1.00 94.06 113 ASP A N 1
ATOM 858 C CA . ASP A 1 113 ? 21.637 -4.779 -13.865 1.00 94.06 113 ASP A CA 1
ATOM 859 C C . ASP A 1 113 ? 20.536 -3.726 -14.116 1.00 94.06 113 ASP A C 1
ATOM 861 O O . ASP A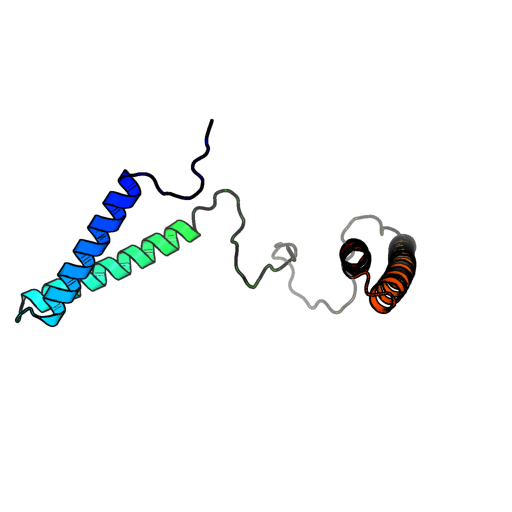 1 113 ? 19.375 -4.056 -14.389 1.00 94.06 113 ASP A O 1
ATOM 865 N N . ALA A 1 114 ? 20.881 -2.435 -14.083 1.00 93.69 114 ALA A N 1
ATOM 866 C CA . ALA A 1 114 ? 19.950 -1.359 -14.409 1.00 93.69 114 ALA A CA 1
ATOM 867 C C . ALA A 1 114 ? 19.449 -1.470 -15.856 1.00 93.69 114 ALA A C 1
ATOM 869 O O . ALA A 1 114 ? 18.243 -1.344 -16.105 1.00 93.69 114 ALA A O 1
ATOM 870 N N . LYS A 1 115 ? 20.359 -1.749 -16.794 1.00 95.44 115 LYS A N 1
ATOM 871 C CA . LYS A 1 115 ? 20.040 -1.941 -18.208 1.00 95.44 115 LYS A CA 1
ATOM 872 C C . LYS A 1 115 ? 19.177 -3.178 -18.430 1.00 95.44 115 LYS A C 1
ATOM 874 O O . LYS A 1 115 ? 18.144 -3.066 -19.087 1.00 95.44 115 LYS A O 1
ATOM 879 N N . GLU A 1 116 ? 19.533 -4.315 -17.839 1.00 95.19 116 GLU A N 1
ATOM 880 C CA . GLU A 1 116 ? 18.745 -5.548 -17.940 1.00 95.19 116 GLU A CA 1
ATOM 881 C C . GLU A 1 116 ? 17.311 -5.322 -17.447 1.00 95.19 116 GLU A C 1
ATOM 883 O O . GLU A 1 116 ? 16.341 -5.633 -18.139 1.00 95.19 116 GLU A O 1
ATOM 888 N N . ARG A 1 117 ? 17.152 -4.687 -16.283 1.00 93.75 117 ARG A N 1
ATOM 889 C CA . ARG A 1 117 ? 15.830 -4.387 -15.727 1.00 93.75 117 ARG A CA 1
ATOM 890 C C . ARG A 1 117 ? 15.025 -3.444 -16.622 1.00 93.75 117 ARG A C 1
ATOM 892 O O . ARG A 1 117 ? 13.806 -3.594 -16.728 1.00 93.75 117 ARG A O 1
ATOM 899 N N . ALA A 1 118 ? 15.672 -2.469 -17.257 1.00 94.44 118 ALA A N 1
ATOM 900 C CA . ALA A 1 118 ? 15.017 -1.572 -18.204 1.00 94.44 118 ALA A CA 1
ATOM 901 C C . ALA A 1 118 ? 14.561 -2.315 -19.471 1.00 94.44 118 ALA A C 1
ATOM 903 O O . ALA A 1 118 ? 13.437 -2.113 -19.935 1.00 94.44 118 ALA A O 1
ATOM 904 N N . GLU A 1 119 ? 15.394 -3.212 -20.001 1.00 95.12 119 GLU A N 1
ATOM 905 C CA . GLU A 1 119 ? 15.060 -4.044 -21.158 1.00 95.12 119 GLU A CA 1
ATOM 906 C C . GLU A 1 119 ? 13.909 -5.007 -20.849 1.00 95.12 119 GLU A C 1
ATOM 908 O O . GLU A 1 119 ? 12.940 -5.060 -21.607 1.00 95.12 119 GLU A O 1
ATOM 913 N N . GLN A 1 120 ? 13.942 -5.681 -19.696 1.00 92.81 120 GLN A N 1
ATOM 914 C CA . GLN A 1 120 ? 12.851 -6.544 -19.238 1.00 92.81 120 GLN A CA 1
ATOM 915 C C . GLN A 1 120 ? 11.531 -5.773 -19.107 1.00 92.81 120 GLN A C 1
ATOM 917 O O . GLN A 1 120 ? 10.496 -6.237 -19.585 1.00 92.81 120 GLN A O 1
ATOM 922 N N . ARG A 1 121 ? 11.550 -4.565 -18.523 1.00 93.50 121 ARG A N 1
ATOM 923 C CA . ARG A 1 121 ? 10.359 -3.696 -18.452 1.00 93.50 121 ARG A CA 1
ATOM 924 C C . ARG A 1 121 ? 9.821 -3.363 -19.840 1.00 93.50 121 ARG A C 1
ATOM 926 O O . ARG A 1 121 ? 8.620 -3.468 -20.059 1.00 93.50 121 ARG A O 1
ATOM 933 N N . LYS A 1 122 ? 10.704 -3.027 -20.784 1.00 94.50 122 LYS A N 1
ATOM 934 C CA . LYS A 1 122 ? 10.326 -2.709 -22.167 1.00 94.50 122 LYS A CA 1
ATOM 935 C C . LYS A 1 122 ? 9.703 -3.906 -22.889 1.00 94.50 122 LYS A C 1
ATOM 937 O O . LYS A 1 122 ? 8.790 -3.720 -23.689 1.00 94.50 122 LYS A O 1
ATOM 942 N N . ILE A 1 123 ? 10.196 -5.120 -22.645 1.00 94.00 123 ILE A N 1
ATOM 943 C CA . ILE A 1 123 ? 9.625 -6.347 -23.221 1.00 94.00 123 ILE A CA 1
ATOM 944 C C . ILE A 1 123 ? 8.228 -6.591 -22.645 1.00 94.00 123 ILE A C 1
ATOM 946 O O . ILE A 1 123 ? 7.274 -6.707 -23.412 1.00 94.00 123 ILE A O 1
ATOM 950 N N . ARG A 1 124 ? 8.086 -6.559 -21.314 1.00 92.44 124 ARG A N 1
ATOM 951 C CA . ARG A 1 124 ? 6.792 -6.762 -20.645 1.00 92.44 124 ARG A CA 1
ATOM 952 C C . ARG A 1 124 ? 5.751 -5.725 -21.058 1.00 92.44 124 ARG A C 1
ATOM 954 O O . ARG A 1 124 ? 4.607 -6.074 -21.321 1.00 92.44 124 ARG A O 1
ATOM 961 N N . GLU A 1 125 ? 6.153 -4.465 -21.207 1.00 92.88 125 GLU A N 1
ATOM 962 C CA . GLU A 1 125 ? 5.267 -3.399 -21.681 1.00 92.88 125 GLU A CA 1
ATOM 963 C C . GLU A 1 125 ? 4.773 -3.644 -23.115 1.00 92.88 125 GLU A C 1
ATOM 965 O O . GLU A 1 125 ? 3.597 -3.434 -23.418 1.00 92.88 125 GLU A O 1
ATOM 970 N N . LYS A 1 126 ? 5.646 -4.120 -24.012 1.00 94.69 126 LYS A N 1
ATOM 971 C CA . LYS A 1 126 ? 5.245 -4.480 -25.380 1.00 94.69 126 LYS A CA 1
ATOM 972 C C . LYS A 1 126 ? 4.230 -5.620 -25.382 1.00 94.69 126 LYS A C 1
ATOM 974 O O . LYS A 1 126 ? 3.214 -5.514 -26.062 1.00 94.69 126 LYS A O 1
ATOM 979 N N . GLU A 1 127 ? 4.478 -6.675 -24.613 1.00 93.94 127 GLU A N 1
ATOM 980 C CA . GLU A 1 127 ? 3.565 -7.821 -24.501 1.00 93.94 127 GLU A CA 1
ATOM 981 C C . GLU A 1 127 ? 2.210 -7.413 -23.909 1.00 93.94 127 GLU A C 1
ATOM 983 O O . GLU A 1 127 ? 1.158 -7.764 -24.449 1.00 93.94 127 GLU A O 1
ATOM 988 N N . ALA A 1 128 ? 2.225 -6.594 -22.857 1.00 93.94 128 ALA A N 1
ATOM 989 C CA . ALA A 1 128 ? 1.027 -6.029 -22.250 1.00 93.94 128 ALA A CA 1
ATOM 990 C C . ALA A 1 128 ? 0.212 -5.189 -23.249 1.00 93.94 128 ALA A C 1
ATOM 992 O O . ALA A 1 128 ? -1.014 -5.307 -23.307 1.00 93.94 128 ALA A O 1
ATOM 993 N N . ASN A 1 129 ? 0.875 -4.368 -24.069 1.00 94.19 129 ASN A N 1
ATOM 994 C CA . ASN A 1 129 ? 0.201 -3.562 -25.085 1.00 94.19 129 ASN A CA 1
ATOM 995 C C . ASN A 1 129 ? -0.450 -4.420 -26.177 1.00 94.19 129 ASN A C 1
ATOM 997 O O . ASN A 1 129 ? -1.598 -4.155 -26.529 1.00 94.19 129 ASN A O 1
ATOM 1001 N N . ILE A 1 130 ? 0.218 -5.483 -26.639 1.00 94.94 130 ILE A N 1
ATOM 1002 C CA . ILE A 1 130 ? -0.353 -6.427 -27.615 1.00 94.94 130 ILE A CA 1
ATOM 1003 C C . ILE A 1 130 ? -1.620 -7.086 -27.051 1.00 94.94 130 ILE A C 1
ATOM 1005 O O . ILE A 1 130 ? -2.656 -7.124 -27.714 1.00 94.94 130 ILE A O 1
ATOM 1009 N N . LEU A 1 131 ? -1.574 -7.572 -25.808 1.00 94.50 131 LEU A N 1
ATOM 1010 C CA . LEU A 1 131 ? -2.734 -8.197 -25.165 1.00 94.50 131 LEU A CA 1
ATOM 1011 C C . LEU A 1 131 ? -3.887 -7.213 -24.947 1.00 94.50 131 LEU A C 1
ATOM 1013 O O . LEU A 1 131 ? -5.053 -7.587 -25.086 1.00 94.50 131 LEU A O 1
ATOM 1017 N N . LYS A 1 132 ? -3.575 -5.951 -24.640 1.00 95.69 132 LYS A N 1
ATOM 1018 C CA . LYS A 1 132 ? -4.568 -4.878 -24.524 1.00 95.69 132 LYS A CA 1
ATOM 1019 C C . LYS A 1 132 ? -5.259 -4.615 -25.861 1.00 95.69 132 LYS A C 1
ATOM 1021 O O . LYS A 1 132 ? -6.480 -4.497 -25.896 1.00 95.69 132 LYS A O 1
ATOM 1026 N N . GLU A 1 133 ? -4.502 -4.550 -26.955 1.00 96.06 133 GLU A N 1
ATOM 1027 C CA . GLU A 1 133 ? -5.057 -4.384 -28.302 1.00 96.06 133 GLU A CA 1
ATOM 1028 C C . GLU A 1 133 ? -5.950 -5.567 -28.691 1.00 96.06 133 GLU A C 1
ATOM 1030 O O . GLU A 1 133 ? -7.081 -5.352 -29.121 1.00 96.06 133 GLU A O 1
ATOM 1035 N N . GLN A 1 134 ? -5.512 -6.804 -28.436 1.00 95.06 134 GLN A N 1
ATOM 1036 C CA . GLN A 1 134 ? -6.328 -8.004 -28.656 1.00 95.06 134 GLN A CA 1
ATOM 1037 C C . GLN A 1 134 ? -7.618 -7.992 -27.826 1.00 95.06 134 GLN A C 1
ATOM 1039 O O . GLN A 1 134 ? -8.692 -8.287 -28.347 1.00 95.06 134 GLN A O 1
ATOM 1044 N N . GLY A 1 135 ? -7.536 -7.611 -26.548 1.00 95.75 135 GLY A N 1
ATOM 1045 C CA . GLY A 1 135 ? -8.711 -7.440 -25.693 1.00 95.75 135 GLY A CA 1
ATOM 1046 C C . GLY A 1 135 ? -9.688 -6.403 -26.255 1.00 95.75 135 GLY A C 1
ATOM 1047 O O . GLY A 1 135 ? -10.892 -6.654 -26.282 1.00 95.75 135 GLY A O 1
ATOM 1048 N N . ASN A 1 136 ? -9.174 -5.286 -26.784 1.00 95.62 136 ASN A N 1
ATOM 1049 C CA . ASN A 1 136 ? -9.988 -4.247 -27.417 1.00 95.62 136 ASN A CA 1
ATOM 1050 C C . ASN A 1 136 ? -10.685 -4.743 -28.697 1.00 95.62 136 ASN A C 1
ATOM 1052 O O . ASN A 1 136 ? -11.828 -4.358 -28.939 1.00 95.62 136 ASN A O 1
ATOM 1056 N N . GLU A 1 137 ? -10.033 -5.584 -29.508 1.00 96.19 137 GLU A N 1
ATOM 1057 C CA . GLU A 1 137 ? -10.669 -6.214 -30.677 1.00 96.19 137 GLU A CA 1
ATOM 1058 C C . GLU A 1 137 ? -11.835 -7.118 -30.259 1.00 96.19 137 GLU A C 1
ATOM 1060 O O . GLU A 1 137 ? -12.943 -6.971 -30.775 1.00 96.19 137 GLU A O 1
ATOM 1065 N N . TYR A 1 138 ? -11.625 -8.005 -29.279 1.00 95.69 138 TYR A N 1
ATOM 1066 C CA . TYR A 1 138 ? -12.690 -8.878 -28.773 1.00 95.69 138 TYR A CA 1
ATOM 1067 C C . TYR A 1 138 ? -13.834 -8.088 -28.134 1.00 95.69 138 TYR A C 1
ATOM 1069 O O . TYR A 1 138 ? -14.997 -8.454 -28.295 1.00 95.69 138 TYR A O 1
ATOM 1077 N N . PHE A 1 139 ? -13.520 -6.978 -27.460 1.00 95.06 139 PHE A N 1
ATOM 1078 C CA . PHE A 1 139 ? -14.523 -6.088 -26.884 1.00 95.06 139 PHE A CA 1
ATOM 1079 C C . PHE A 1 139 ? -15.395 -5.434 -27.965 1.00 95.06 139 PHE A C 1
ATOM 1081 O O . PHE A 1 139 ? -16.614 -5.383 -27.818 1.00 95.06 139 PHE A O 1
ATOM 1088 N N . ARG A 1 140 ? -14.795 -4.982 -29.077 1.00 95.81 140 ARG A N 1
ATOM 1089 C CA . ARG A 1 140 ? -15.540 -4.436 -30.226 1.00 95.81 140 ARG A CA 1
ATOM 1090 C C . ARG A 1 140 ? -16.426 -5.468 -30.915 1.00 95.81 140 ARG A C 1
ATOM 1092 O O . ARG A 1 140 ? -17.447 -5.098 -31.477 1.00 95.81 140 ARG A O 1
ATOM 1099 N N . GLN A 1 141 ? -16.043 -6.740 -30.866 1.00 95.81 141 GLN A N 1
ATOM 1100 C CA . GLN A 1 141 ? -16.824 -7.863 -31.391 1.00 95.81 141 GLN A CA 1
ATOM 1101 C C . GLN A 1 141 ? -17.888 -8.373 -30.399 1.00 95.81 141 GLN A C 1
ATOM 1103 O O . GLN A 1 141 ? -18.438 -9.450 -30.608 1.00 95.81 141 GLN A O 1
ATOM 1108 N N . GLU A 1 142 ? -18.141 -7.645 -29.302 1.00 93.88 142 GLU A N 1
ATOM 1109 C CA . GLU A 1 142 ? -19.077 -8.008 -28.220 1.00 93.88 142 GLU A CA 1
ATOM 1110 C C . GLU A 1 142 ? -18.746 -9.341 -27.517 1.00 93.88 142 GLU A C 1
ATOM 1112 O O . GLU A 1 142 ? -19.530 -9.873 -26.730 1.00 93.88 142 GLU A O 1
ATOM 1117 N N . ASN A 1 143 ? -17.539 -9.876 -27.726 1.00 94.50 143 ASN A N 1
ATOM 1118 C CA . ASN A 1 143 ? -17.063 -11.073 -27.047 1.00 94.50 143 ASN A CA 1
ATOM 1119 C C . ASN A 1 143 ? -16.372 -10.703 -25.729 1.00 94.50 143 ASN A C 1
ATOM 1121 O O . ASN A 1 143 ? -15.145 -10.733 -25.585 1.00 94.50 143 ASN A O 1
ATOM 1125 N N . TYR A 1 144 ? -17.192 -10.353 -24.740 1.00 94.19 144 TYR A N 1
ATOM 1126 C CA . TYR A 1 144 ? -16.717 -9.860 -23.447 1.00 94.19 144 TYR A CA 1
ATOM 1127 C C . TYR A 1 144 ? -15.916 -10.898 -22.651 1.00 94.19 144 TYR A C 1
ATOM 1129 O O . TYR A 1 144 ? -14.990 -10.535 -21.929 1.00 94.19 144 TYR A O 1
ATOM 1137 N N . HIS A 1 145 ? -16.222 -12.189 -22.802 1.00 94.50 145 HIS A N 1
ATOM 1138 C CA . HIS A 1 145 ? -15.517 -13.255 -22.088 1.00 94.50 145 HIS A CA 1
ATOM 1139 C C . HIS A 1 145 ? -14.044 -13.358 -22.521 1.00 94.50 145 HIS A C 1
ATOM 1141 O O . HIS A 1 145 ? -13.138 -13.432 -21.683 1.00 94.50 145 HIS A O 1
ATOM 1147 N N . LEU A 1 146 ? -13.784 -13.328 -23.834 1.00 93.19 146 LEU A N 1
ATOM 1148 C CA . LEU A 1 146 ? -12.415 -13.341 -24.355 1.00 93.19 146 LEU A CA 1
ATOM 1149 C C . LEU A 1 146 ? -11.683 -12.029 -24.056 1.00 93.19 146 LEU A C 1
ATOM 1151 O O . LEU A 1 146 ? -10.522 -12.072 -23.652 1.00 93.19 146 LEU A O 1
ATOM 1155 N N . ALA A 1 147 ? -12.368 -10.886 -24.157 1.00 94.31 147 ALA A N 1
ATOM 1156 C CA . ALA A 1 147 ? -11.794 -9.588 -23.803 1.00 94.31 147 ALA A CA 1
ATOM 1157 C C . ALA A 1 147 ? -11.322 -9.544 -22.337 1.00 94.31 147 ALA A C 1
ATOM 1159 O O . ALA A 1 147 ? -10.179 -9.172 -22.066 1.00 94.31 147 ALA A O 1
ATOM 1160 N N . LEU A 1 148 ? -12.159 -10.005 -21.397 1.00 94.25 148 LEU A N 1
ATOM 1161 C CA . LEU A 1 148 ? -11.803 -10.111 -19.978 1.00 94.25 148 LEU A CA 1
ATOM 1162 C C . LEU A 1 148 ? -10.581 -11.004 -19.769 1.00 94.25 148 LEU A C 1
ATOM 1164 O O . LEU A 1 148 ? -9.661 -10.621 -19.053 1.00 94.25 148 LEU A O 1
ATOM 1168 N N . THR A 1 149 ? -10.531 -12.152 -20.445 1.00 94.88 149 THR A N 1
ATOM 1169 C CA . THR A 1 149 ? -9.386 -13.068 -20.357 1.00 94.88 149 THR A CA 1
ATOM 1170 C C . THR A 1 149 ? -8.090 -12.394 -20.822 1.00 94.88 149 THR A C 1
ATOM 1172 O O . THR A 1 149 ? -7.046 -12.557 -20.188 1.00 94.88 149 THR A O 1
ATOM 1175 N N . CYS A 1 150 ? -8.137 -11.617 -21.909 1.00 92.62 150 CYS A N 1
ATOM 1176 C CA . CYS A 1 150 ? -6.992 -10.849 -22.399 1.00 92.62 150 CYS A CA 1
ATOM 1177 C C . CYS A 1 150 ? -6.546 -9.779 -21.394 1.00 92.62 150 CYS A C 1
ATOM 1179 O O . CYS A 1 150 ? -5.357 -9.694 -21.093 1.00 92.62 150 CYS A O 1
ATOM 1181 N N . TYR A 1 151 ? -7.474 -9.014 -20.814 1.00 94.31 151 TYR A N 1
ATOM 1182 C CA . TYR A 1 151 ? -7.132 -7.992 -19.821 1.00 94.31 151 TYR A CA 1
ATOM 1183 C C . TYR A 1 151 ? -6.609 -8.580 -18.506 1.00 94.31 151 TYR A C 1
ATOM 1185 O O . TYR A 1 151 ? -5.658 -8.049 -17.936 1.00 94.31 151 TYR A O 1
ATOM 1193 N N . SER A 1 152 ? -7.153 -9.707 -18.042 1.00 93.38 152 SER A N 1
ATOM 1194 C CA . SER A 1 152 ? -6.638 -10.391 -16.851 1.00 93.38 152 SER A CA 1
ATOM 1195 C C . SER A 1 152 ? -5.196 -10.864 -17.038 1.00 93.38 152 SER A C 1
ATOM 1197 O O . SER A 1 152 ? -4.400 -10.781 -16.107 1.00 93.38 152 SER A O 1
ATOM 1199 N N . LYS A 1 153 ? -4.823 -11.297 -18.249 1.00 92.69 153 LYS A N 1
ATOM 1200 C CA . LYS A 1 153 ? -3.434 -11.665 -18.566 1.00 92.69 153 LYS A CA 1
ATOM 1201 C C . LYS A 1 153 ? -2.480 -10.466 -18.536 1.00 92.69 153 LYS A C 1
ATOM 1203 O O . LYS A 1 153 ? -1.323 -10.634 -18.163 1.00 92.69 153 LYS A O 1
ATOM 1208 N N . VAL A 1 154 ? -2.949 -9.257 -18.857 1.00 90.62 154 VAL A N 1
ATOM 1209 C CA . VAL A 1 154 ? -2.132 -8.033 -18.749 1.00 90.62 154 VAL A CA 1
ATOM 1210 C C . VAL A 1 154 ? -1.720 -7.767 -17.298 1.00 90.62 154 VAL A C 1
ATOM 1212 O O . VAL A 1 154 ? -0.564 -7.438 -17.056 1.00 90.62 154 VAL A O 1
ATOM 1215 N N . TYR A 1 155 ? -2.617 -7.976 -16.327 1.00 83.94 155 TYR A N 1
ATOM 1216 C CA . TYR A 1 155 ? -2.299 -7.796 -14.902 1.00 83.94 155 TYR A CA 1
ATOM 1217 C C . TYR A 1 155 ? -1.147 -8.696 -14.432 1.00 83.94 155 TYR A C 1
ATOM 1219 O O . TYR A 1 155 ? -0.358 -8.288 -13.591 1.00 83.94 155 TYR A O 1
ATOM 1227 N N . THR A 1 156 ? -1.018 -9.901 -14.992 1.00 86.44 156 THR A N 1
ATOM 1228 C CA . THR A 1 156 ? 0.054 -10.836 -14.612 1.00 86.44 156 THR A CA 1
ATOM 1229 C C . THR A 1 156 ? 1.420 -10.519 -15.228 1.00 86.44 156 THR A C 1
ATOM 1231 O O . THR A 1 156 ? 2.418 -11.089 -14.798 1.00 86.44 156 THR A O 1
ATOM 1234 N N . LEU A 1 157 ? 1.475 -9.647 -16.241 1.00 82.25 157 LEU A N 1
ATOM 1235 C CA . LEU A 1 157 ? 2.701 -9.313 -16.979 1.00 82.25 157 LEU A CA 1
ATOM 1236 C C . LEU A 1 157 ? 3.382 -8.023 -16.503 1.00 82.25 157 LEU A C 1
ATOM 1238 O O . LEU A 1 157 ? 4.553 -7.814 -16.819 1.00 82.25 157 LEU A O 1
ATOM 1242 N N . CYS A 1 158 ? 2.675 -7.163 -15.774 1.00 65.81 158 CYS A N 1
ATOM 1243 C CA . CYS A 1 158 ? 3.182 -5.879 -15.284 1.00 65.81 158 CYS A CA 1
ATOM 1244 C C . CYS A 1 158 ? 3.671 -5.988 -13.837 1.00 65.81 158 CYS A C 1
ATOM 1246 O O . CYS A 1 158 ? 4.778 -5.463 -13.566 1.00 65.81 158 CYS A O 1
#

Radius of gyration: 31.51 Å; chains: 1; bounding box: 69×49×78 Å

Secondary structure (DSSP, 8-state):
----TT---HHHHHHHHHHHHHHHHHHHHHHH--THHHHHHHHHHHHHHHHHHHHHHHHTT--TT-----SS--------------S---SS----SS----HHHHHHHHHHHHHHHHHHHHHHHHHHHHHHHHHHHHHHTT-HHHHHHHHHHHHHH-

Foldseek 3Di:
DDDPPDDPDPVVVVVVVVVVVVVVVLVCCCVPNDDPSNVVSVVVVVVVVVVVVVVVVVVQVPPPPDDDDDPDDDDPDPPDPDPDDDDDDDPDDDDDPDDPPPVVVVVVVVVVVVVVVVVLVVVLVVQLVVLQVVLVVCVVVVNNVSSVVSNVVSVVSD

pLDDT: mean 77.86, std 20.07, range [37.47, 96.19]